Protein AF-A0A1X6ZTU0-F1 (afdb_monomer_lite)

Structure (mmCIF, N/CA/C/O backbone):
data_AF-A0A1X6ZTU0-F1
#
_entry.id   AF-A0A1X6ZTU0-F1
#
loop_
_atom_site.group_PDB
_atom_site.id
_atom_site.type_symbol
_atom_site.label_atom_id
_atom_site.label_alt_id
_atom_site.label_comp_id
_atom_site.label_asym_id
_atom_site.label_entity_id
_atom_site.label_seq_id
_atom_site.pdbx_PDB_ins_code
_atom_site.Cartn_x
_atom_site.Cartn_y
_atom_site.Cartn_z
_atom_site.occupancy
_atom_site.B_iso_or_equiv
_atom_site.auth_seq_id
_atom_site.auth_comp_id
_atom_site.auth_asym_id
_atom_site.auth_atom_id
_atom_site.pdbx_PDB_model_num
ATOM 1 N N .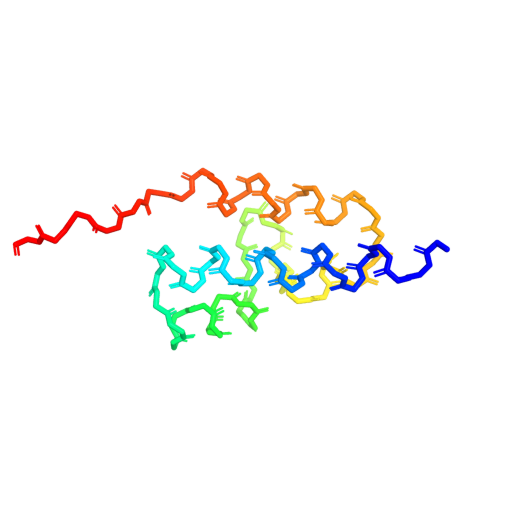 MET A 1 1 ? 20.826 11.482 -5.555 1.00 55.16 1 MET A N 1
ATOM 2 C CA . MET A 1 1 ? 19.513 10.988 -6.042 1.00 55.16 1 MET A CA 1
ATOM 3 C C . MET A 1 1 ? 18.880 9.946 -5.111 1.00 55.16 1 MET A C 1
ATOM 5 O O . MET A 1 1 ? 17.674 10.007 -4.935 1.00 55.16 1 MET A O 1
ATOM 9 N N . HIS A 1 2 ? 19.648 9.063 -4.451 1.00 56.50 2 HIS A N 1
ATOM 10 C CA . HIS A 1 2 ? 19.113 8.054 -3.511 1.00 56.50 2 HIS A CA 1
ATOM 11 C C . HIS A 1 2 ? 18.370 8.629 -2.280 1.00 56.50 2 HIS A C 1
ATOM 13 O O . HIS A 1 2 ? 17.339 8.087 -1.891 1.00 56.50 2 HIS A O 1
ATOM 19 N N . SER A 1 3 ? 18.823 9.753 -1.704 1.00 62.12 3 SER A N 1
ATOM 20 C CA . SER A 1 3 ? 18.196 10.343 -0.502 1.00 62.12 3 SER A CA 1
ATOM 21 C C . SER A 1 3 ? 16.743 10.788 -0.707 1.00 62.12 3 SER A C 1
ATOM 23 O O . SER A 1 3 ? 15.923 10.613 0.189 1.00 62.12 3 SER A O 1
ATOM 25 N N . ASN A 1 4 ? 16.395 11.283 -1.899 1.00 70.12 4 ASN A N 1
ATOM 26 C CA . ASN A 1 4 ? 15.033 11.748 -2.189 1.00 70.12 4 ASN A CA 1
ATOM 27 C C . ASN A 1 4 ? 14.028 10.585 -2.236 1.00 70.12 4 ASN A C 1
ATOM 29 O O . ASN A 1 4 ? 12.861 10.767 -1.895 1.00 70.12 4 ASN A O 1
ATOM 33 N N . SER A 1 5 ? 14.474 9.388 -2.640 1.00 78.88 5 SER A N 1
ATOM 34 C CA . SER A 1 5 ? 13.625 8.190 -2.701 1.00 78.88 5 SER A CA 1
ATOM 35 C C . SER A 1 5 ? 13.263 7.693 -1.299 1.00 78.88 5 SER A C 1
ATOM 37 O O . SER A 1 5 ? 12.095 7.445 -1.002 1.00 78.88 5 SER A O 1
ATOM 39 N N . VAL A 1 6 ? 14.253 7.649 -0.400 1.00 85.06 6 VAL A N 1
ATOM 40 C CA . VAL A 1 6 ? 14.060 7.242 1.002 1.00 85.06 6 VAL A CA 1
ATOM 41 C C . VAL A 1 6 ? 13.121 8.204 1.732 1.00 85.06 6 VAL A C 1
ATOM 43 O O . VAL A 1 6 ? 12.210 7.768 2.435 1.00 85.06 6 VAL A O 1
ATOM 46 N N . GLU A 1 7 ? 13.293 9.512 1.529 1.00 89.31 7 GLU A N 1
ATOM 47 C CA . GLU A 1 7 ? 12.414 10.515 2.135 1.00 89.31 7 GLU A CA 1
ATOM 48 C C . GLU A 1 7 ? 10.977 10.419 1.599 1.00 89.31 7 GLU A C 1
ATOM 50 O O . GLU A 1 7 ? 10.020 10.493 2.372 1.00 89.31 7 GLU A O 1
ATOM 55 N N . SER A 1 8 ? 10.820 10.203 0.289 1.00 90.00 8 SER A N 1
ATOM 56 C CA . SER A 1 8 ? 9.506 10.039 -0.348 1.00 90.00 8 SER A CA 1
ATOM 57 C C . SER A 1 8 ? 8.778 8.804 0.179 1.00 90.00 8 SER A C 1
ATOM 59 O O . SER A 1 8 ? 7.598 8.888 0.520 1.00 90.00 8 SER A O 1
ATOM 61 N N . ARG A 1 9 ? 9.494 7.681 0.333 1.00 91.88 9 ARG A N 1
ATOM 62 C CA . ARG A 1 9 ? 8.953 6.461 0.945 1.00 91.88 9 ARG A CA 1
ATOM 63 C C . ARG A 1 9 ? 8.454 6.731 2.359 1.00 91.88 9 ARG A C 1
ATOM 65 O O . ARG A 1 9 ? 7.341 6.338 2.687 1.00 91.88 9 ARG A O 1
ATOM 72 N N . ARG A 1 10 ? 9.255 7.415 3.185 1.00 93.94 10 ARG A N 1
ATOM 73 C CA . ARG A 1 10 ? 8.874 7.741 4.566 1.00 93.94 10 ARG A CA 1
ATOM 74 C C . ARG A 1 10 ? 7.582 8.560 4.607 1.00 93.94 10 ARG A C 1
ATOM 76 O O . ARG A 1 10 ? 6.649 8.167 5.294 1.00 93.94 10 ARG A O 1
ATOM 83 N N . LYS A 1 11 ? 7.498 9.635 3.817 1.00 94.88 11 LYS A N 1
ATOM 84 C CA . LYS A 1 11 ? 6.302 10.494 3.737 1.00 94.88 11 LYS A CA 1
ATOM 85 C C . LYS A 1 11 ? 5.057 9.730 3.277 1.00 94.88 11 LYS A C 1
ATOM 87 O O . LYS A 1 11 ? 3.960 9.980 3.766 1.00 94.88 11 LYS A O 1
ATOM 92 N N . LEU A 1 12 ? 5.215 8.793 2.343 1.00 95.00 12 LEU A N 1
ATOM 93 C CA . LEU A 1 12 ? 4.113 7.949 1.887 1.00 95.00 12 LEU A CA 1
ATOM 94 C C . LEU A 1 12 ? 3.624 6.994 2.983 1.00 95.00 12 LEU A C 1
ATOM 96 O O . LEU A 1 12 ? 2.418 6.810 3.131 1.00 95.00 12 LEU A O 1
ATOM 100 N N . VAL A 1 13 ? 4.542 6.405 3.755 1.00 95.56 13 VAL A N 1
ATOM 101 C CA . VAL A 1 13 ? 4.182 5.563 4.904 1.00 95.56 13 VAL A CA 1
ATOM 102 C C . VAL A 1 13 ? 3.467 6.396 5.967 1.00 95.56 13 VAL A C 1
ATOM 104 O O . VAL A 1 13 ? 2.389 6.001 6.392 1.00 95.56 13 VAL A O 1
ATOM 107 N N . GLU A 1 14 ? 3.977 7.582 6.308 1.00 95.56 14 GLU A N 1
ATOM 108 C CA . GLU A 1 14 ? 3.316 8.512 7.240 1.00 95.56 14 GLU A CA 1
ATOM 109 C C . GLU A 1 14 ? 1.883 8.856 6.784 1.00 95.56 14 GLU A C 1
ATOM 111 O O . GLU A 1 14 ? 0.945 8.841 7.582 1.00 95.56 14 GLU A O 1
ATOM 116 N N . LEU A 1 15 ? 1.678 9.104 5.483 1.00 94.88 15 LEU A N 1
ATOM 117 C CA . LEU A 1 15 ? 0.347 9.347 4.918 1.00 94.88 15 LEU A CA 1
ATOM 118 C C . LEU A 1 15 ? -0.572 8.124 5.039 1.00 94.88 15 LEU A C 1
ATOM 120 O O . LEU A 1 15 ? -1.757 8.267 5.346 1.00 94.88 15 LEU A O 1
ATOM 124 N N . LEU A 1 16 ? -0.050 6.928 4.768 1.00 95.69 16 LEU A N 1
ATOM 125 C CA . LEU A 1 16 ? -0.804 5.685 4.897 1.00 95.69 16 LEU A CA 1
ATOM 126 C C . LEU A 1 16 ? -1.227 5.455 6.354 1.00 95.69 16 LEU A C 1
ATOM 128 O O . LEU A 1 16 ? -2.395 5.167 6.610 1.00 95.69 16 LEU A O 1
ATOM 132 N N . GLU A 1 17 ? -0.313 5.637 7.305 1.00 95.25 17 GLU A N 1
ATOM 133 C CA . GLU A 1 17 ? -0.601 5.518 8.736 1.00 95.25 17 GLU A CA 1
ATOM 134 C C . GLU A 1 17 ? -1.652 6.534 9.188 1.00 95.25 17 GLU A C 1
ATOM 136 O O . GLU A 1 17 ? -2.593 6.164 9.888 1.00 95.25 17 GLU A O 1
ATOM 141 N N . ALA A 1 18 ? -1.565 7.784 8.726 1.00 93.00 18 ALA A N 1
ATOM 142 C CA . ALA A 1 18 ? -2.572 8.806 9.007 1.00 93.00 18 ALA A CA 1
ATOM 143 C C . ALA A 1 18 ? -3.960 8.447 8.445 1.00 93.00 18 ALA A C 1
ATOM 145 O O . ALA A 1 18 ? -4.979 8.863 8.995 1.00 93.00 18 ALA A O 1
ATOM 146 N N . LYS A 1 19 ? -4.016 7.676 7.352 1.00 92.12 19 LYS A N 1
ATOM 147 C CA . LYS A 1 19 ? -5.273 7.248 6.729 1.00 92.12 19 LYS A CA 1
ATOM 148 C C . LYS A 1 19 ? -5.886 6.027 7.393 1.00 92.12 19 LYS A C 1
ATOM 150 O O . LYS A 1 19 ? -7.098 6.000 7.532 1.00 92.12 19 LYS A O 1
ATOM 155 N N . ILE A 1 20 ? -5.114 5.004 7.752 1.00 93.31 20 ILE A N 1
ATOM 156 C CA . ILE A 1 20 ? -5.689 3.716 8.189 1.00 93.31 20 ILE A CA 1
ATOM 157 C C . ILE A 1 20 ? -5.193 3.213 9.548 1.00 93.31 20 ILE A C 1
ATOM 159 O O . ILE A 1 20 ? -5.638 2.157 9.994 1.00 93.31 20 ILE A O 1
ATOM 163 N N . GLY A 1 21 ? -4.331 3.968 10.228 1.00 94.31 21 GLY A N 1
ATOM 164 C CA . GLY A 1 21 ? -3.670 3.564 11.468 1.00 94.31 21 GLY A CA 1
ATOM 165 C C . GLY A 1 21 ? -2.425 2.710 11.216 1.00 94.31 21 GLY A C 1
ATOM 166 O O . GLY A 1 21 ? -2.316 2.036 10.191 1.00 94.31 21 GLY A O 1
ATOM 167 N N . SER A 1 22 ? -1.477 2.733 12.159 1.00 94.19 22 SER A N 1
ATOM 168 C CA . SER A 1 22 ? -0.160 2.094 11.986 1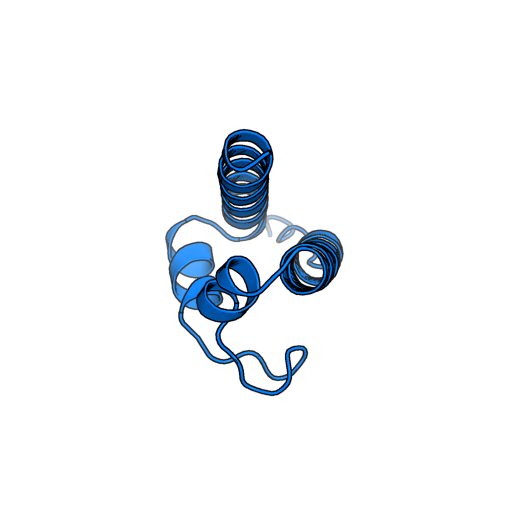.00 94.19 22 SER A CA 1
ATOM 169 C C . SER A 1 22 ? -0.242 0.571 11.810 1.00 94.19 22 SER A C 1
ATOM 171 O O . SER A 1 22 ? 0.380 0.028 10.897 1.00 94.19 22 SER A O 1
ATOM 173 N N . ASP A 1 23 ? -1.091 -0.123 12.578 1.00 94.50 23 ASP A N 1
ATOM 174 C CA . ASP A 1 23 ? -1.241 -1.584 12.462 1.00 94.50 23 ASP A CA 1
ATOM 175 C C . ASP A 1 23 ? -1.749 -2.006 11.076 1.00 94.50 23 ASP A C 1
ATOM 177 O O . ASP A 1 23 ? -1.170 -2.881 10.427 1.00 94.50 23 ASP A O 1
ATOM 181 N N . ARG A 1 24 ? -2.792 -1.331 10.573 1.00 94.75 24 ARG A N 1
ATOM 182 C CA . ARG A 1 24 ? -3.344 -1.616 9.241 1.00 94.75 24 ARG A CA 1
ATOM 183 C C . ARG A 1 24 ? -2.416 -1.147 8.125 1.00 94.75 24 ARG A C 1
ATOM 185 O O . ARG A 1 24 ? -2.374 -1.779 7.075 1.00 94.75 24 ARG A O 1
ATOM 192 N N . ALA A 1 25 ? -1.662 -0.066 8.327 1.00 95.88 25 ALA A N 1
ATOM 193 C CA . ALA A 1 25 ? -0.638 0.377 7.384 1.00 95.88 25 ALA A CA 1
ATOM 194 C C . ALA A 1 25 ? 0.467 -0.672 7.233 1.00 95.88 25 ALA A C 1
ATOM 196 O O . ALA A 1 25 ? 0.855 -1.008 6.113 1.00 95.88 25 ALA A O 1
ATOM 197 N N . ARG A 1 26 ? 0.923 -1.249 8.349 1.00 96.62 26 ARG A N 1
ATOM 198 C CA . ARG A 1 26 ? 1.884 -2.352 8.346 1.00 96.62 26 ARG A CA 1
ATOM 199 C C . ARG A 1 26 ? 1.327 -3.572 7.617 1.00 96.62 26 ARG A C 1
ATOM 201 O O . ARG A 1 26 ? 2.014 -4.126 6.761 1.00 96.62 26 ARG A O 1
ATOM 208 N N . GLU A 1 27 ? 0.093 -3.969 7.918 1.00 96.75 27 GLU A N 1
ATOM 209 C CA . GLU A 1 27 ? -0.574 -5.076 7.226 1.00 96.75 27 GLU A CA 1
ATOM 210 C C . GLU A 1 27 ? -0.679 -4.812 5.719 1.00 96.75 27 GLU A C 1
ATOM 212 O O . GLU A 1 27 ? -0.284 -5.658 4.916 1.00 96.75 27 GLU A O 1
ATOM 217 N N . PHE A 1 28 ? -1.119 -3.616 5.325 1.00 96.06 28 PHE A N 1
ATOM 218 C CA . PHE A 1 28 ? -1.223 -3.201 3.928 1.00 96.06 28 PHE A CA 1
ATOM 219 C C . PHE A 1 28 ? 0.114 -3.329 3.194 1.00 96.06 28 PHE A C 1
ATOM 221 O O . PHE A 1 28 ? 0.157 -3.898 2.107 1.00 96.06 28 PHE A O 1
ATOM 228 N N . LEU A 1 29 ? 1.215 -2.844 3.781 1.00 97.00 29 LEU A N 1
ATOM 229 C CA . LEU A 1 29 ? 2.533 -2.867 3.139 1.00 97.00 29 LEU A CA 1
ATOM 230 C C . LEU A 1 29 ? 3.053 -4.287 2.880 1.00 97.00 29 LEU A C 1
ATOM 232 O O . LEU A 1 29 ? 3.788 -4.489 1.912 1.00 97.00 29 LEU A O 1
ATOM 236 N N . HIS A 1 30 ? 2.670 -5.255 3.717 1.00 97.69 30 HIS A N 1
ATOM 237 C CA . HIS A 1 30 ? 3.160 -6.634 3.661 1.00 97.69 30 HIS A CA 1
ATOM 238 C C . HIS A 1 30 ? 2.161 -7.640 3.077 1.00 97.69 30 HIS A C 1
ATOM 240 O O . HIS A 1 30 ? 2.514 -8.807 2.892 1.00 97.69 30 HIS A O 1
ATOM 246 N N . THR A 1 31 ? 0.951 -7.199 2.737 1.00 97.25 31 THR A N 1
ATOM 247 C CA . THR A 1 31 ? -0.085 -8.051 2.150 1.00 97.25 31 THR A CA 1
ATOM 248 C C . THR A 1 31 ? -0.150 -7.841 0.635 1.00 97.25 31 THR A C 1
ATOM 250 O O . THR A 1 31 ? -0.255 -6.701 0.179 1.00 97.25 31 THR A O 1
ATOM 253 N N . PRO A 1 32 ? -0.100 -8.915 -0.176 1.00 97.50 32 PRO A N 1
ATOM 254 C CA . PRO A 1 32 ? -0.367 -8.853 -1.610 1.00 97.50 32 PRO A CA 1
ATOM 255 C C . PRO A 1 32 ? -1.662 -8.101 -1.938 1.00 97.50 32 PRO A C 1
ATOM 257 O O . PRO A 1 32 ? -2.732 -8.464 -1.452 1.00 97.50 32 PRO A O 1
ATOM 260 N N . ASN A 1 33 ? -1.583 -7.069 -2.784 1.00 95.50 33 ASN A N 1
ATOM 261 C CA . ASN A 1 33 ? -2.739 -6.234 -3.113 1.00 95.50 33 ASN A CA 1
ATOM 262 C C . ASN A 1 33 ? -3.254 -6.512 -4.544 1.00 95.50 33 ASN A C 1
ATOM 264 O O . ASN A 1 33 ? -2.470 -6.414 -5.494 1.00 95.50 33 ASN A O 1
ATOM 268 N N . PRO A 1 34 ? -4.555 -6.800 -4.749 1.00 94.69 34 PRO A N 1
ATOM 269 C CA . PRO A 1 34 ? -5.104 -7.124 -6.070 1.00 94.69 34 PRO A CA 1
ATOM 270 C C . PRO A 1 34 ? -4.997 -5.973 -7.082 1.00 94.69 34 PRO A C 1
ATOM 272 O O . PRO A 1 34 ? -4.725 -6.219 -8.255 1.00 94.69 34 PRO A O 1
ATOM 275 N N . VAL A 1 35 ? -5.117 -4.713 -6.645 1.00 93.06 35 VAL A N 1
ATOM 276 C CA . VAL A 1 35 ? -4.959 -3.526 -7.515 1.00 93.06 35 VAL A CA 1
ATOM 277 C C . VAL A 1 35 ? -3.517 -3.393 -8.016 1.00 93.06 35 VAL A C 1
ATOM 279 O O . VAL A 1 35 ? -3.250 -2.821 -9.072 1.00 93.06 35 VAL A O 1
ATOM 282 N N . LEU A 1 36 ? -2.571 -3.967 -7.276 1.00 93.56 36 LEU A N 1
ATOM 283 C CA . LEU A 1 36 ? -1.157 -3.986 -7.621 1.00 93.56 36 LEU A CA 1
ATOM 284 C C . LEU A 1 36 ? -0.727 -5.286 -8.319 1.00 93.56 36 LEU A C 1
ATOM 286 O O . LEU A 1 36 ? 0.469 -5.516 -8.490 1.00 93.56 36 LEU A O 1
ATOM 290 N N . GLY A 1 37 ? -1.677 -6.120 -8.757 1.00 94.69 37 GLY A N 1
ATOM 291 C CA . GLY A 1 37 ? -1.384 -7.401 -9.402 1.00 94.69 37 GLY A CA 1
ATOM 292 C C . GLY A 1 37 ? -0.848 -8.449 -8.426 1.00 94.69 37 GLY A C 1
ATOM 293 O O . GLY A 1 37 ? 0.056 -9.198 -8.781 1.00 94.69 37 GLY A O 1
ATOM 294 N N . TRP A 1 38 ? -1.374 -8.469 -7.197 1.00 96.19 38 TRP A N 1
ATOM 295 C CA . TRP A 1 38 ? -0.992 -9.395 -6.120 1.00 96.19 38 TRP A CA 1
ATOM 296 C C . TRP A 1 38 ? 0.468 -9.286 -5.663 1.00 96.19 38 TRP A C 1
ATOM 298 O O . TRP A 1 38 ? 1.031 -10.224 -5.106 1.00 96.19 38 TRP A O 1
ATOM 308 N N . GLN A 1 39 ? 1.079 -8.120 -5.849 1.00 96.50 39 GLN A N 1
ATOM 309 C CA . GLN A 1 39 ? 2.391 -7.795 -5.291 1.00 96.50 39 GLN A CA 1
ATOM 310 C C . GLN A 1 39 ? 2.236 -7.073 -3.952 1.00 96.50 39 GLN A C 1
ATOM 312 O O . GLN A 1 39 ? 1.236 -6.377 -3.726 1.00 96.50 39 GLN A O 1
ATOM 317 N N . LYS A 1 40 ? 3.224 -7.216 -3.060 1.00 97.50 40 LYS A N 1
ATOM 318 C CA . LYS A 1 40 ? 3.233 -6.452 -1.809 1.00 97.50 40 LYS A CA 1
ATOM 319 C C . LYS A 1 40 ? 3.605 -5.000 -2.105 1.00 97.50 40 LYS A C 1
ATOM 321 O O . LYS A 1 40 ? 4.596 -4.766 -2.804 1.00 97.50 40 LYS A O 1
ATOM 3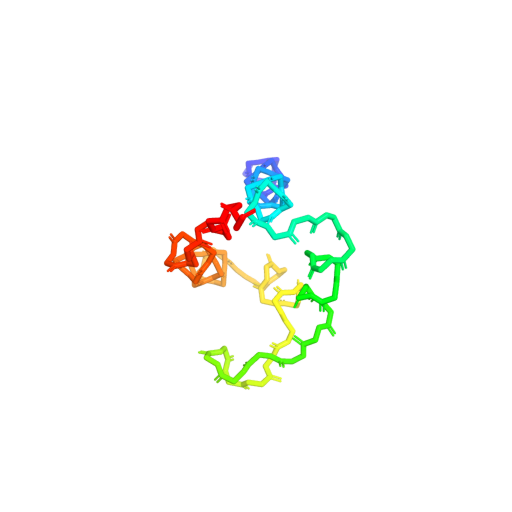26 N N . PRO A 1 41 ? 2.894 -4.011 -1.539 1.00 96.88 41 PRO A N 1
ATOM 327 C CA . PRO A 1 41 ? 3.268 -2.614 -1.710 1.00 96.88 41 PRO A CA 1
ATOM 328 C C . PRO A 1 41 ? 4.718 -2.330 -1.299 1.00 96.88 41 PRO A C 1
ATOM 330 O O . PRO A 1 41 ? 5.384 -1.560 -1.980 1.00 96.88 41 PRO A O 1
ATOM 333 N N . SER A 1 42 ? 5.249 -2.985 -0.256 1.00 95.75 42 SER A N 1
ATOM 334 C CA . SER A 1 42 ? 6.649 -2.807 0.149 1.00 95.75 42 SER A CA 1
ATOM 335 C C . SER A 1 42 ? 7.648 -3.175 -0.950 1.00 95.75 42 SER A C 1
ATOM 337 O O . SER A 1 42 ? 8.619 -2.455 -1.131 1.00 95.75 42 SER A O 1
ATOM 339 N N . GLU A 1 43 ? 7.392 -4.258 -1.690 1.00 95.38 43 GLU A N 1
ATOM 340 C CA . GLU A 1 43 ? 8.257 -4.742 -2.777 1.00 95.38 43 GLU A CA 1
ATOM 341 C C . GLU A 1 43 ? 8.193 -3.797 -3.993 1.00 95.38 43 GLU A C 1
ATOM 343 O O . GLU A 1 43 ? 9.209 -3.528 -4.634 1.00 95.38 43 GLU A O 1
ATOM 348 N N . ILE A 1 44 ? 7.015 -3.222 -4.264 1.00 94.50 44 ILE A N 1
ATOM 349 C CA . ILE A 1 44 ? 6.808 -2.239 -5.341 1.00 94.50 44 ILE A CA 1
ATOM 350 C C . ILE A 1 44 ? 7.513 -0.909 -5.046 1.00 94.50 44 ILE A C 1
ATOM 352 O O . ILE A 1 44 ? 8.046 -0.262 -5.946 1.00 94.50 44 ILE A O 1
ATOM 356 N N . LEU A 1 45 ? 7.520 -0.480 -3.782 1.00 92.81 45 LEU A N 1
ATOM 357 C CA . LEU A 1 45 ? 8.207 0.748 -3.370 1.00 92.81 45 LEU A CA 1
ATOM 358 C C . LEU A 1 45 ? 9.727 0.669 -3.562 1.00 92.81 45 LEU A C 1
ATOM 360 O O . LEU A 1 45 ? 10.370 1.711 -3.679 1.00 92.81 45 LEU A O 1
ATOM 364 N N . ASP A 1 46 ? 10.2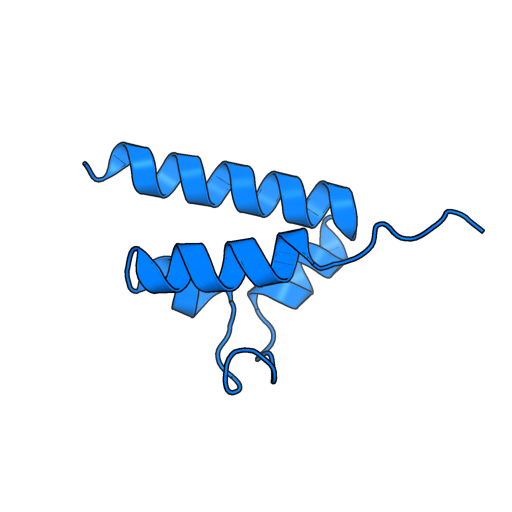82 -0.544 -3.595 1.00 87.62 46 ASP A N 1
ATOM 365 C CA . ASP A 1 46 ? 11.715 -0.803 -3.727 1.00 87.62 46 ASP A CA 1
ATOM 366 C C . ASP A 1 46 ? 12.167 -1.012 -5.186 1.00 87.62 46 ASP A C 1
ATOM 368 O O . ASP A 1 46 ? 13.365 -1.117 -5.441 1.00 87.62 46 ASP A O 1
ATOM 372 N N . THR A 1 47 ? 11.241 -1.064 -6.155 1.00 83.75 47 THR A N 1
ATOM 373 C CA . THR A 1 47 ? 11.569 -1.414 -7.549 1.00 83.75 47 THR A CA 1
ATOM 374 C C . THR A 1 47 ? 12.083 -0.220 -8.354 1.00 83.75 47 THR A C 1
ATOM 376 O O . THR A 1 47 ? 13.193 -0.259 -8.879 1.00 83.75 47 THR A O 1
ATOM 379 N N . ASP A 1 48 ? 11.285 0.843 -8.472 1.00 84.94 48 ASP A N 1
ATOM 380 C CA . ASP A 1 48 ? 11.621 2.047 -9.235 1.00 84.94 48 ASP A CA 1
ATOM 381 C C . ASP A 1 48 ? 10.685 3.228 -8.894 1.00 84.94 48 ASP A C 1
ATOM 383 O O . ASP A 1 48 ? 9.788 3.151 -8.047 1.00 84.94 48 ASP A O 1
ATOM 387 N N . HIS A 1 49 ? 10.886 4.360 -9.576 1.00 87.19 49 HIS A N 1
ATOM 388 C CA . HIS A 1 49 ? 10.027 5.537 -9.426 1.00 87.19 49 HIS A CA 1
ATOM 389 C C . HIS A 1 49 ? 8.570 5.284 -9.847 1.00 87.19 49 HIS A C 1
ATOM 391 O O . HIS A 1 49 ? 7.663 5.904 -9.287 1.00 87.19 49 HIS A O 1
ATOM 397 N N . LEU A 1 50 ? 8.320 4.378 -10.796 1.00 90.62 50 LEU A N 1
ATOM 398 C CA . LEU A 1 50 ? 6.968 4.051 -11.243 1.00 90.62 50 LEU A CA 1
ATOM 399 C C . LEU A 1 50 ? 6.207 3.277 -10.160 1.00 90.62 50 LEU A C 1
ATOM 401 O O . LEU A 1 50 ? 5.033 3.558 -9.910 1.00 90.62 50 LEU A O 1
ATOM 405 N N . GLY A 1 51 ? 6.877 2.355 -9.472 1.00 92.50 51 GLY A N 1
ATOM 406 C CA . GLY A 1 51 ? 6.345 1.646 -8.316 1.00 92.50 51 GLY A CA 1
ATOM 407 C C . GLY A 1 51 ? 5.912 2.607 -7.211 1.00 92.50 51 GLY A C 1
ATOM 408 O O . GLY A 1 51 ? 4.771 2.546 -6.744 1.00 92.50 51 GLY A O 1
ATOM 409 N N . MET A 1 52 ? 6.766 3.582 -6.884 1.00 92.44 52 MET A N 1
ATOM 410 C CA . MET A 1 52 ? 6.437 4.652 -5.936 1.00 92.44 52 MET A CA 1
ATOM 411 C C . MET A 1 52 ? 5.172 5.423 -6.340 1.00 92.44 52 MET A C 1
ATOM 413 O O . MET A 1 52 ? 4.283 5.634 -5.511 1.00 92.44 52 MET A O 1
ATOM 417 N N . MET A 1 53 ? 5.045 5.810 -7.614 1.00 92.81 53 MET A N 1
ATOM 418 C CA . MET A 1 53 ? 3.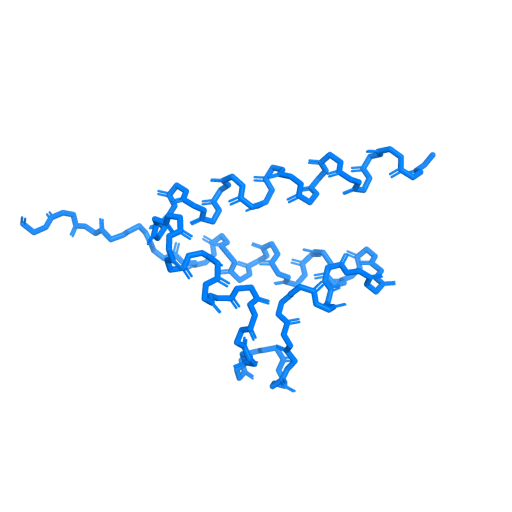859 6.520 -8.111 1.00 92.81 53 MET A CA 1
ATOM 419 C C . MET A 1 53 ? 2.587 5.674 -7.999 1.00 92.81 53 MET A C 1
ATOM 421 O O . MET A 1 53 ? 1.562 6.178 -7.544 1.00 92.81 53 MET A O 1
ATOM 425 N N . ARG A 1 54 ? 2.644 4.387 -8.363 1.00 94.19 54 ARG A N 1
ATOM 426 C CA . ARG A 1 54 ? 1.487 3.477 -8.295 1.00 94.19 54 ARG A CA 1
ATOM 427 C C . ARG A 1 54 ? 0.960 3.332 -6.872 1.00 94.19 54 ARG A C 1
ATOM 429 O O . ARG A 1 54 ? -0.246 3.443 -6.654 1.00 94.19 54 ARG A O 1
ATOM 436 N N . VAL A 1 55 ? 1.854 3.117 -5.905 1.00 94.81 55 VAL A N 1
ATOM 437 C CA . VAL A 1 55 ? 1.459 3.001 -4.494 1.00 94.81 55 VAL A CA 1
ATOM 438 C C . VAL A 1 55 ? 0.963 4.346 -3.968 1.00 94.81 55 VAL A C 1
ATOM 440 O O . VAL A 1 55 ? -0.046 4.381 -3.273 1.00 94.81 55 VAL A O 1
ATOM 443 N N . THR A 1 56 ? 1.590 5.459 -4.360 1.00 94.44 56 THR A N 1
ATOM 444 C CA . THR A 1 56 ? 1.124 6.803 -3.984 1.00 94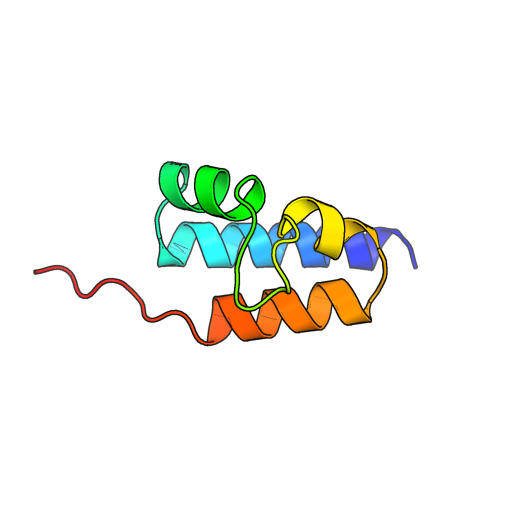.44 56 THR A CA 1
ATOM 445 C C . THR A 1 56 ? -0.306 7.052 -4.451 1.00 94.44 56 THR A C 1
ATOM 447 O O . THR A 1 56 ? -1.141 7.434 -3.636 1.00 94.44 56 THR A O 1
ATOM 450 N N . VAL A 1 57 ? -0.620 6.779 -5.723 1.00 94.75 57 VAL A N 1
ATOM 451 C CA . VAL A 1 57 ? -1.984 6.927 -6.256 1.00 94.75 57 VAL A CA 1
ATOM 452 C C . VAL A 1 57 ? -2.963 6.100 -5.430 1.00 94.75 57 VAL A C 1
ATOM 454 O O . VAL A 1 57 ? -3.941 6.649 -4.930 1.00 94.75 57 VAL A O 1
ATOM 457 N N . LEU A 1 58 ? -2.653 4.822 -5.193 1.00 94.31 58 LEU A N 1
ATOM 458 C CA . LEU A 1 58 ? -3.504 3.941 -4.398 1.00 94.31 58 LEU A CA 1
ATOM 459 C C . LEU A 1 58 ? -3.769 4.512 -2.996 1.00 94.31 58 LEU A C 1
ATOM 461 O O . LEU A 1 58 ? -4.926 4.636 -2.606 1.00 94.31 58 LEU A O 1
ATOM 465 N N . VAL A 1 59 ? -2.723 4.925 -2.274 1.00 94.31 59 VAL A N 1
ATOM 466 C CA . VAL A 1 59 ? -2.848 5.509 -0.927 1.00 94.31 59 VAL A CA 1
ATOM 467 C C . VAL A 1 59 ? -3.641 6.817 -0.952 1.00 94.31 59 VAL A C 1
ATOM 469 O O . VAL A 1 59 ? -4.471 7.055 -0.077 1.00 94.31 59 VAL A O 1
ATOM 472 N N . THR A 1 60 ? -3.441 7.670 -1.958 1.00 92.12 60 THR A N 1
ATOM 473 C CA . THR A 1 60 ? -4.199 8.926 -2.080 1.00 92.12 60 THR A CA 1
ATOM 474 C C . THR A 1 60 ? -5.676 8.699 -2.396 1.00 92.12 60 THR A C 1
ATOM 476 O O . THR A 1 60 ? -6.511 9.443 -1.885 1.00 92.12 60 THR A O 1
ATOM 479 N N . SER A 1 61 ? -6.008 7.653 -3.159 1.00 92.00 61 SER A N 1
ATOM 480 C CA . SER A 1 61 ? -7.387 7.263 -3.473 1.00 92.00 61 SER A CA 1
ATOM 481 C C . SER A 1 61 ? -8.110 6.582 -2.309 1.00 92.00 61 SER A C 1
ATOM 483 O O . SER A 1 61 ? -9.335 6.482 -2.335 1.00 92.00 61 SER A O 1
ATOM 485 N N . MET A 1 62 ? -7.391 6.126 -1.278 1.00 88.94 62 MET A N 1
ATOM 486 C CA . MET A 1 62 ? -8.021 5.605 -0.067 1.00 88.94 62 MET A CA 1
ATOM 487 C C . MET A 1 62 ? -8.737 6.736 0.677 1.00 88.94 62 MET A C 1
ATOM 489 O O . MET A 1 62 ? -8.137 7.769 1.003 1.00 88.94 62 MET A O 1
ATOM 493 N N . GLY A 1 63 ? -10.019 6.523 0.974 1.00 79.19 63 GLY A N 1
ATOM 494 C CA . GLY A 1 63 ? -10.774 7.393 1.869 1.00 79.19 63 GLY A CA 1
ATOM 495 C C . GLY A 1 63 ? -10.162 7.409 3.269 1.00 79.19 63 GLY A C 1
ATOM 496 O O . GLY A 1 63 ? -9.511 6.455 3.695 1.00 79.19 63 GLY A O 1
ATOM 497 N N . THR A 1 64 ? -10.360 8.504 3.994 1.00 69.81 64 THR A N 1
ATOM 498 C CA . THR A 1 64 ? -10.154 8.511 5.443 1.00 69.81 64 THR A CA 1
ATOM 499 C C . THR A 1 64 ? -11.338 7.793 6.085 1.00 69.81 64 THR A C 1
ATOM 501 O O . THR A 1 64 ? -12.470 8.103 5.703 1.00 69.81 64 THR A O 1
ATOM 504 N N . PRO A 1 65 ? -11.135 6.860 7.028 1.00 63.09 65 PRO A N 1
ATOM 505 C CA . PRO A 1 65 ? -12.232 6.293 7.787 1.00 63.09 65 PRO A CA 1
ATOM 506 C C . PRO A 1 65 ? -12.950 7.454 8.466 1.00 63.09 65 PRO A C 1
ATOM 508 O O . PRO A 1 65 ? -12.384 8.150 9.309 1.00 63.09 65 PRO A O 1
ATOM 511 N N . THR A 1 66 ? -14.179 7.716 8.032 1.00 53.59 66 THR A N 1
ATOM 512 C CA . THR A 1 66 ? -15.080 8.614 8.740 1.00 53.59 66 THR A CA 1
ATOM 513 C C . THR A 1 66 ? -15.252 8.013 10.128 1.00 53.59 66 THR A C 1
ATOM 515 O O . THR A 1 66 ? -15.702 6.872 10.241 1.00 53.59 66 THR A O 1
ATOM 518 N N . ALA A 1 67 ? -14.813 8.729 11.164 1.00 55.25 67 ALA A N 1
ATOM 519 C CA . ALA A 1 67 ? -15.119 8.350 12.535 1.00 55.25 67 ALA A CA 1
ATOM 520 C C . ALA A 1 67 ? -16.649 8.260 12.647 1.00 55.25 67 ALA A C 1
ATOM 522 O O . ALA A 1 67 ? -17.335 9.245 12.370 1.00 55.25 67 ALA A O 1
ATOM 523 N N . ALA A 1 68 ? -17.148 7.053 12.917 1.00 41.50 68 ALA A N 1
ATOM 524 C CA . ALA A 1 68 ? -18.558 6.790 13.177 1.00 41.50 68 ALA A CA 1
ATOM 525 C C . ALA A 1 68 ? -18.951 7.306 14.565 1.00 41.50 68 ALA A C 1
ATOM 527 O O . ALA A 1 68 ? -18.088 7.239 15.472 1.00 41.50 68 ALA A O 1
#

Foldseek 3Di:
DVVVLVVLVVVLLVLLCQQPNNVVSVVQQQFQDVQVVRDRLVVLSPPDPVSSVSSSVVSVPRHRPDDD

Secondary structure (DSSP, 8-state):
-HHHHHHHHHHHHHHHHHHH-HHHHHHHHHS-BGGGTSB-HHHHHTT-HHHHHHHHHHHHHSPP----

Sequence (68 aa):
MHSNSVESRRKLVELLEAKIGSDRAREFLHTPNPVLGWQKPSEILDTDHLGMMRVTVLVTSMGTPTAA

pLDDT: mean 88.56, std 12.69, range [41.5, 97.69]

Radius of gyration: 11.87 Å; chains: 1; bounding box: 38×21×24 Å

InterPro domains:
  IPR024467 Antitoxin Xre/MbcA/ParS-like, toxin-binding domain [PF09722] (21-56)

Organism: NCBI:txid1529041